Protein AF-A0A1S1LRE7-F1 (afdb_monomer_lite)

Structure (mmCIF, N/CA/C/O backbone):
data_AF-A0A1S1LRE7-F1
#
_entry.id   AF-A0A1S1LRE7-F1
#
loop_
_atom_site.group_PDB
_atom_site.id
_atom_site.type_symbol
_atom_site.label_atom_id
_atom_site.label_alt_id
_atom_site.label_comp_id
_atom_site.label_asym_id
_atom_site.label_entity_id
_atom_site.label_seq_id
_atom_site.pdbx_PDB_ins_code
_atom_site.Cartn_x
_atom_site.Cartn_y
_atom_site.Cartn_z
_atom_site.occupancy
_atom_site.B_iso_or_equiv
_atom_site.auth_seq_id
_atom_site.auth_comp_id
_atom_site.auth_asym_id
_atom_site.auth_atom_id
_atom_site.pdbx_PDB_model_num
ATOM 1 N N . MET A 1 1 ? 2.840 12.346 -34.895 1.00 58.03 1 MET A N 1
ATOM 2 C CA . MET A 1 1 ? 2.357 11.265 -34.012 1.00 58.03 1 MET A CA 1
ATOM 3 C C . MET A 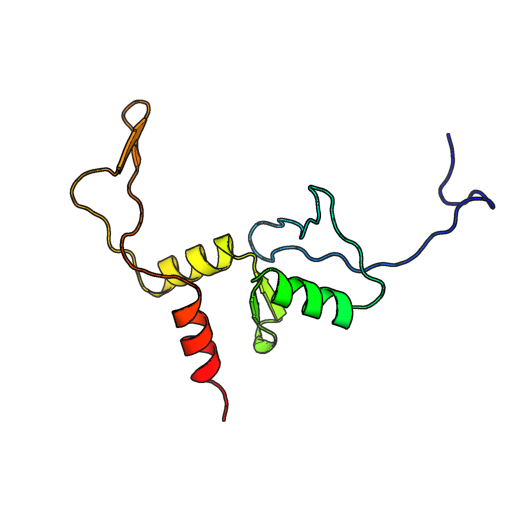1 1 ? 3.412 10.169 -34.041 1.00 58.03 1 MET A C 1
ATOM 5 O O . MET A 1 1 ? 3.654 9.623 -35.109 1.00 58.03 1 MET A O 1
ATOM 9 N N . VAL A 1 2 ? 4.131 9.947 -32.938 1.00 60.12 2 VAL A N 1
ATOM 10 C CA . VAL A 1 2 ? 5.136 8.873 -32.847 1.00 60.12 2 VAL A CA 1
ATOM 11 C C . VAL A 1 2 ? 4.404 7.608 -32.405 1.00 60.12 2 VAL A C 1
ATOM 13 O O . VAL A 1 2 ? 3.712 7.628 -31.393 1.00 60.12 2 VAL A O 1
ATOM 16 N N . SER A 1 3 ? 4.492 6.542 -33.199 1.00 72.88 3 SER A N 1
ATOM 17 C CA . SER A 1 3 ? 3.915 5.233 -32.867 1.00 72.88 3 SER A CA 1
ATOM 18 C C . SER A 1 3 ? 4.870 4.457 -31.963 1.00 72.88 3 SER A C 1
ATOM 20 O O . SER A 1 3 ? 6.083 4.530 -32.155 1.00 72.88 3 SER A O 1
ATOM 22 N N . ALA A 1 4 ? 4.334 3.649 -31.045 1.00 69.31 4 ALA A N 1
ATOM 23 C CA . ALA A 1 4 ? 5.120 2.726 -30.221 1.00 69.31 4 ALA A CA 1
ATOM 24 C C . ALA A 1 4 ? 5.932 1.703 -31.050 1.00 69.31 4 ALA A C 1
ATOM 26 O O . ALA A 1 4 ? 6.878 1.115 -30.542 1.00 69.31 4 ALA A O 1
ATOM 27 N N . HIS A 1 5 ? 5.594 1.529 -32.334 1.00 72.00 5 HIS A N 1
ATOM 28 C CA . HIS A 1 5 ? 6.286 0.645 -33.280 1.00 72.00 5 HIS A CA 1
ATOM 29 C C . HIS A 1 5 ? 7.358 1.358 -34.121 1.00 72.00 5 HIS A C 1
ATOM 31 O O . HIS A 1 5 ? 7.875 0.791 -35.083 1.00 72.00 5 HIS A O 1
ATOM 37 N N . HIS A 1 6 ? 7.659 2.626 -33.833 1.00 80.81 6 HIS A N 1
ATOM 38 C CA . HIS A 1 6 ? 8.705 3.345 -34.551 1.00 80.81 6 HIS A CA 1
ATOM 39 C C . HIS A 1 6 ? 10.082 2.741 -34.207 1.00 80.81 6 HIS A C 1
ATOM 41 O O . HIS A 1 6 ? 10.347 2.513 -33.032 1.00 80.81 6 HIS A O 1
ATOM 47 N N . PRO A 1 7 ? 11.000 2.534 -35.170 1.00 80.12 7 PRO A N 1
ATOM 48 C CA . PRO A 1 7 ? 12.291 1.871 -34.924 1.00 80.12 7 PRO A CA 1
ATOM 49 C C . PRO A 1 7 ? 13.214 2.606 -33.936 1.00 80.12 7 PRO A C 1
ATOM 51 O O . PRO A 1 7 ? 14.166 2.022 -33.434 1.00 80.12 7 PRO A O 1
ATOM 54 N N . ALA A 1 8 ? 12.935 3.880 -33.642 1.00 85.00 8 ALA A N 1
ATOM 55 C CA . ALA A 1 8 ? 13.621 4.645 -32.593 1.00 85.00 8 ALA A CA 1
ATOM 56 C C . ALA A 1 8 ? 12.988 4.503 -31.190 1.00 85.00 8 ALA A C 1
ATOM 58 O O . ALA A 1 8 ? 13.492 5.087 -30.236 1.00 85.00 8 ALA A O 1
ATOM 59 N N . VAL A 1 9 ? 11.877 3.774 -31.055 1.00 82.19 9 VAL A N 1
ATOM 60 C CA . VAL A 1 9 ? 11.200 3.504 -29.781 1.00 82.19 9 VAL A CA 1
ATOM 61 C C . VAL A 1 9 ? 11.609 2.118 -29.297 1.00 82.19 9 VAL A C 1
ATOM 63 O O . VAL A 1 9 ? 11.480 1.132 -30.015 1.00 82.19 9 VAL A O 1
ATOM 66 N N . THR A 1 10 ? 12.099 2.041 -28.061 1.00 82.69 10 THR A N 1
ATOM 67 C CA . THR A 1 10 ? 12.352 0.766 -27.381 1.00 82.69 10 THR A CA 1
ATOM 68 C C . THR A 1 10 ? 11.269 0.543 -26.338 1.00 82.69 10 THR A C 1
ATOM 70 O O . THR A 1 10 ? 11.140 1.332 -25.406 1.00 82.69 10 THR A O 1
ATOM 73 N N . VAL A 1 11 ? 10.509 -0.541 -26.482 1.00 82.81 11 VAL A N 1
ATOM 74 C CA . VAL A 1 11 ? 9.533 -0.976 -25.478 1.00 82.81 11 VAL A CA 1
ATOM 75 C C . VAL A 1 11 ? 10.237 -1.887 -24.478 1.00 82.81 11 VAL A C 1
ATOM 77 O O . VAL A 1 11 ? 10.984 -2.785 -24.868 1.00 82.81 11 VAL A O 1
ATOM 80 N N . ARG A 1 12 ? 10.011 -1.648 -23.187 1.00 85.62 12 ARG A N 1
ATOM 81 C CA . ARG A 1 12 ? 10.509 -2.488 -22.096 1.00 85.62 12 ARG A CA 1
ATOM 82 C C . ARG A 1 12 ? 9.349 -2.840 -21.180 1.00 85.62 12 ARG A C 1
ATOM 84 O O . ARG A 1 12 ? 8.523 -1.980 -20.888 1.00 85.62 12 ARG A O 1
ATOM 91 N N . THR A 1 13 ? 9.309 -4.088 -20.731 1.00 88.94 13 THR A N 1
ATOM 92 C CA . THR A 1 13 ? 8.417 -4.507 -19.649 1.00 88.94 13 THR A CA 1
ATOM 93 C C . THR A 1 13 ? 9.052 -4.118 -18.320 1.00 88.94 13 THR A C 1
ATOM 95 O O . THR A 1 13 ? 10.258 -4.282 -18.135 1.00 88.94 13 THR A O 1
ATOM 98 N N . CYS A 1 14 ? 8.245 -3.592 -17.411 1.00 93.69 14 CYS A N 1
ATOM 99 C CA . CYS A 1 14 ? 8.653 -3.145 -16.087 1.00 93.69 14 CYS A CA 1
ATOM 100 C C . CYS A 1 14 ? 7.607 -3.561 -15.057 1.00 93.69 14 CYS A C 1
ATOM 102 O O . CYS A 1 14 ? 6.455 -3.824 -15.405 1.00 93.69 14 CYS A O 1
ATOM 104 N N . PHE A 1 15 ? 8.009 -3.555 -13.795 1.00 93.81 15 PHE A N 1
ATOM 105 C CA . PHE A 1 15 ? 7.124 -3.733 -12.655 1.00 93.81 15 PHE A CA 1
ATOM 106 C C . PHE A 1 15 ? 6.843 -2.372 -12.027 1.00 93.81 15 PHE A C 1
ATOM 108 O O . PHE A 1 15 ? 7.765 -1.579 -11.847 1.00 93.81 15 PHE A O 1
ATOM 115 N N . ALA A 1 16 ? 5.582 -2.119 -11.706 1.00 94.19 16 ALA A N 1
ATOM 116 C CA . ALA A 1 16 ? 5.150 -1.013 -10.865 1.00 94.19 16 ALA A CA 1
ATOM 117 C C . ALA A 1 16 ? 4.445 -1.604 -9.644 1.00 94.19 16 ALA A C 1
ATOM 119 O O . ALA A 1 16 ? 3.961 -2.739 -9.686 1.00 94.19 16 ALA A O 1
ATOM 120 N N . ILE A 1 17 ? 4.443 -0.852 -8.552 1.00 95.00 17 ILE A N 1
ATOM 121 C CA . ILE A 1 17 ? 3.845 -1.269 -7.292 1.00 95.00 17 ILE A CA 1
ATOM 122 C C . ILE A 1 17 ? 2.574 -0.455 -7.075 1.00 95.00 17 ILE A C 1
ATOM 124 O O . ILE A 1 17 ? 2.644 0.771 -7.021 1.00 95.00 17 ILE A O 1
ATOM 128 N N . ASN A 1 18 ? 1.445 -1.148 -6.930 1.00 95.69 18 ASN A N 1
ATOM 129 C CA . ASN A 1 18 ? 0.137 -0.562 -6.656 1.00 95.69 18 ASN A CA 1
ATOM 130 C C . ASN A 1 18 ? -0.448 -1.162 -5.379 1.00 95.69 18 ASN A C 1
ATOM 132 O O . ASN A 1 18 ? -0.322 -2.366 -5.136 1.00 95.69 18 ASN A O 1
ATOM 136 N N . CYS A 1 19 ? -1.090 -0.327 -4.568 1.00 95.06 19 CYS A N 1
ATOM 137 C CA . CYS A 1 19 ? -1.793 -0.773 -3.377 1.00 95.06 19 CYS A CA 1
ATOM 138 C C . CYS A 1 19 ? -3.014 -1.589 -3.800 1.00 95.06 19 CYS A C 1
ATOM 140 O O . CYS A 1 19 ? -3.835 -1.122 -4.584 1.00 95.06 19 CYS A O 1
ATOM 142 N N . SER A 1 20 ? -3.174 -2.789 -3.246 1.00 94.56 20 SER A N 1
ATOM 143 C CA . SER A 1 20 ? -4.290 -3.679 -3.576 1.00 94.56 20 SER A CA 1
ATOM 144 C C . SER A 1 20 ? -5.668 -3.111 -3.202 1.00 94.56 20 SER A C 1
ATOM 146 O O . SER A 1 20 ? -6.668 -3.610 -3.710 1.00 94.56 20 SER A O 1
ATOM 148 N N . ASP A 1 21 ? -5.727 -2.092 -2.333 1.00 93.00 21 ASP A N 1
ATOM 149 C CA . ASP A 1 21 ? -6.983 -1.514 -1.834 1.00 93.00 21 ASP A CA 1
ATOM 150 C C . ASP A 1 21 ? -7.344 -0.178 -2.483 1.00 93.00 21 ASP A C 1
ATOM 152 O O . ASP A 1 21 ? -8.479 0.005 -2.920 1.00 93.00 21 ASP A O 1
ATOM 156 N N . CYS A 1 22 ? -6.404 0.769 -2.520 1.00 94.88 22 CYS A N 1
ATOM 157 C CA . CYS A 1 22 ? -6.657 2.125 -3.015 1.00 94.88 22 CYS A CA 1
ATOM 158 C C . CYS A 1 22 ? -6.066 2.399 -4.404 1.00 94.88 22 CYS A C 1
ATOM 160 O O . CYS A 1 22 ? -6.234 3.505 -4.910 1.00 94.88 22 CYS A O 1
ATOM 162 N N . ASP A 1 23 ? -5.374 1.423 -5.004 1.00 95.50 23 ASP A N 1
ATOM 163 C CA . ASP A 1 23 ? -4.673 1.526 -6.295 1.00 95.50 23 ASP A CA 1
ATOM 164 C C . ASP A 1 23 ? -3.556 2.591 -6.346 1.00 95.50 23 ASP A C 1
ATOM 166 O O . ASP A 1 23 ? -2.932 2.805 -7.389 1.00 95.50 23 ASP A O 1
ATOM 170 N N . GLU A 1 24 ? -3.247 3.222 -5.205 1.00 94.69 24 GLU A N 1
ATOM 171 C CA . GLU A 1 24 ? -2.124 4.147 -5.052 1.00 94.69 24 GLU A CA 1
ATOM 172 C C . GLU A 1 24 ? -0.848 3.498 -5.576 1.00 94.69 24 GLU A C 1
ATOM 174 O O . GLU A 1 24 ? -0.586 2.326 -5.311 1.00 94.69 24 GLU A O 1
ATOM 179 N N . THR A 1 25 ? -0.070 4.252 -6.346 1.00 95.81 25 THR A N 1
ATOM 180 C CA . THR A 1 25 ? 1.185 3.773 -6.923 1.00 95.81 25 THR A CA 1
ATOM 181 C C . THR A 1 25 ? 2.342 4.184 -6.026 1.00 95.81 25 THR A C 1
ATOM 183 O O . THR A 1 25 ? 2.352 5.293 -5.501 1.00 95.81 25 THR A O 1
ATOM 186 N N . LEU A 1 26 ? 3.340 3.317 -5.862 1.00 93.62 26 LEU A N 1
ATOM 187 C CA . LEU A 1 26 ? 4.585 3.720 -5.215 1.00 93.62 26 LEU A CA 1
ATOM 188 C C . LEU A 1 26 ? 5.271 4.792 -6.069 1.00 93.62 26 LEU A C 1
ATOM 190 O O . LEU A 1 26 ? 5.582 4.565 -7.243 1.00 93.62 26 LEU A O 1
ATOM 194 N N . GLU A 1 27 ? 5.543 5.941 -5.461 1.00 93.44 27 GLU A N 1
ATOM 195 C CA . GLU A 1 27 ? 6.199 7.068 -6.114 1.00 93.44 27 GLU A CA 1
ATOM 196 C C . GLU A 1 27 ? 7.534 7.408 -5.450 1.00 93.44 27 GLU A C 1
ATOM 198 O O . GLU A 1 27 ? 7.717 7.272 -4.241 1.00 93.44 27 GLU A O 1
ATOM 203 N N . VAL A 1 28 ? 8.472 7.896 -6.258 1.00 85.56 28 VAL A N 1
ATOM 204 C CA . VAL A 1 28 ? 9.729 8.499 -5.806 1.00 85.56 28 VAL A CA 1
ATOM 205 C C . VAL A 1 28 ? 9.796 9.891 -6.414 1.00 85.56 28 VAL A C 1
ATOM 207 O O . VAL A 1 28 ? 9.631 10.046 -7.621 1.00 85.56 28 VAL A O 1
ATOM 210 N N . GLU A 1 29 ? 9.987 10.912 -5.575 1.00 87.06 29 GLU A N 1
ATOM 211 C CA . GLU A 1 29 ? 10.000 12.324 -5.999 1.00 87.06 29 GLU A CA 1
ATOM 212 C C . GLU A 1 29 ? 8.736 12.752 -6.786 1.00 87.06 29 GLU A C 1
ATOM 214 O O . GLU A 1 29 ? 8.800 13.604 -7.671 1.00 87.06 29 GLU A O 1
ATOM 219 N N . GLY A 1 30 ? 7.574 12.175 -6.447 1.00 87.62 30 GLY A N 1
ATOM 220 C CA . GLY A 1 30 ? 6.274 12.508 -7.051 1.00 87.62 30 GLY A CA 1
ATOM 221 C C . GLY A 1 30 ? 6.038 11.904 -8.438 1.00 87.62 30 GLY A C 1
ATOM 222 O O . GLY A 1 30 ? 5.239 12.433 -9.212 1.00 87.62 30 GLY A O 1
ATOM 223 N N . ALA A 1 31 ? 6.769 10.844 -8.789 1.00 87.44 31 ALA A N 1
ATOM 224 C CA . ALA A 1 31 ? 6.560 10.096 -10.020 1.00 87.44 31 ALA A CA 1
ATOM 225 C C . ALA A 1 31 ? 6.508 8.583 -9.747 1.00 87.44 31 ALA A C 1
ATOM 227 O O . ALA A 1 31 ? 7.296 8.094 -8.929 1.00 87.44 31 ALA A O 1
ATOM 228 N N . PRO A 1 32 ? 5.654 7.825 -10.466 1.00 91.69 32 PRO A N 1
ATOM 229 C CA . PRO A 1 32 ? 5.637 6.370 -10.398 1.00 91.69 32 PRO A CA 1
ATOM 230 C C . PRO A 1 32 ? 7.023 5.779 -10.637 1.00 91.69 32 PRO A C 1
ATOM 232 O O . PRO A 1 32 ? 7.683 6.090 -11.634 1.00 91.69 32 PRO A O 1
ATOM 235 N N . VAL A 1 33 ? 7.465 4.906 -9.734 1.00 93.75 33 VAL A N 1
ATOM 236 C CA . VAL A 1 33 ? 8.736 4.196 -9.892 1.00 93.75 33 VAL A CA 1
ATOM 237 C C . VAL A 1 33 ? 8.526 2.873 -10.629 1.00 93.75 33 VAL A C 1
ATOM 239 O O . VAL A 1 33 ? 7.562 2.144 -10.400 1.00 93.75 33 VAL A O 1
ATOM 242 N N . HIS A 1 34 ? 9.445 2.568 -11.545 1.00 94.12 34 HIS A N 1
ATOM 243 C CA . HIS A 1 34 ? 9.419 1.366 -12.372 1.00 94.12 34 HIS A CA 1
ATOM 244 C C . HIS A 1 34 ? 10.665 0.521 -12.109 1.00 94.12 34 HIS A C 1
ATOM 246 O O . HIS A 1 34 ? 11.785 1.033 -12.101 1.00 94.12 34 HIS A O 1
ATOM 252 N N . PHE A 1 35 ? 10.476 -0.788 -11.971 1.00 94.75 35 PHE A N 1
ATOM 253 C CA . PHE A 1 35 ? 11.534 -1.741 -11.648 1.00 94.75 35 PHE A CA 1
ATOM 254 C C . PHE A 1 35 ? 11.749 -2.748 -12.773 1.00 94.75 35 PHE A C 1
ATOM 256 O O . PHE A 1 35 ? 10.835 -3.084 -13.532 1.00 94.75 35 PHE A O 1
ATOM 263 N N . THR A 1 36 ? 12.974 -3.259 -12.873 1.00 94.00 36 THR A N 1
ATOM 264 C CA . THR A 1 36 ? 13.346 -4.289 -13.852 1.00 94.00 36 THR A CA 1
ATOM 265 C C . THR A 1 36 ? 13.040 -5.707 -13.383 1.00 94.00 36 THR A C 1
ATOM 267 O O . THR A 1 36 ? 13.026 -6.620 -14.206 1.00 94.00 36 THR A O 1
ATOM 270 N N . SER A 1 37 ? 12.785 -5.904 -12.088 1.00 94.06 37 SER A N 1
ATOM 271 C CA . SER A 1 37 ? 12.435 -7.197 -11.504 1.00 94.06 37 SER A CA 1
ATOM 272 C C . SER A 1 37 ? 11.367 -7.042 -10.418 1.00 94.06 37 SER A C 1
ATOM 274 O O . SER A 1 37 ? 11.214 -5.966 -9.834 1.00 94.06 37 SER A O 1
ATOM 276 N N . ALA A 1 38 ? 10.630 -8.122 -10.151 1.00 91.75 38 ALA A N 1
ATOM 277 C CA . ALA A 1 38 ? 9.668 -8.165 -9.055 1.00 91.75 38 ALA A CA 1
ATOM 278 C C . ALA A 1 38 ? 10.366 -8.088 -7.686 1.00 91.75 38 ALA A C 1
ATOM 280 O O . ALA A 1 38 ? 9.874 -7.401 -6.799 1.00 91.75 38 ALA A O 1
ATOM 281 N N . ASP A 1 39 ? 11.527 -8.729 -7.521 1.00 92.75 39 ASP A N 1
ATOM 282 C CA . ASP A 1 39 ? 12.302 -8.680 -6.276 1.00 92.75 39 ASP A CA 1
ATOM 283 C C . ASP A 1 39 ? 12.750 -7.257 -5.920 1.00 92.75 39 ASP A C 1
ATOM 285 O O . ASP A 1 39 ? 12.582 -6.837 -4.774 1.00 92.75 39 ASP A O 1
ATOM 289 N N . ASP A 1 40 ? 13.240 -6.483 -6.897 1.00 93.88 40 ASP A N 1
ATOM 290 C CA . ASP A 1 40 ? 13.606 -5.076 -6.679 1.00 93.88 40 ASP A CA 1
ATOM 291 C C . ASP A 1 40 ? 12.381 -4.249 -6.276 1.00 93.88 40 ASP A C 1
ATOM 293 O O . ASP A 1 40 ? 12.449 -3.439 -5.351 1.00 93.88 40 ASP A O 1
ATOM 297 N N . ALA A 1 41 ? 11.244 -4.494 -6.934 1.00 93.25 41 ALA A N 1
ATOM 298 C CA . ALA A 1 41 ? 9.989 -3.809 -6.653 1.00 93.25 41 ALA A CA 1
ATOM 299 C C . ALA A 1 41 ? 9.486 -4.104 -5.229 1.00 93.25 41 ALA A C 1
ATOM 301 O O . ALA A 1 41 ? 9.121 -3.192 -4.489 1.00 93.25 41 ALA A O 1
ATOM 302 N N . LEU A 1 42 ? 9.533 -5.371 -4.808 1.00 92.00 42 LEU A N 1
ATOM 303 C CA . LEU A 1 42 ? 9.155 -5.794 -3.459 1.00 92.00 42 LEU A CA 1
ATOM 304 C C . LEU A 1 42 ? 10.136 -5.283 -2.400 1.00 92.00 42 LEU A C 1
ATOM 306 O O . LEU A 1 42 ? 9.718 -4.913 -1.303 1.00 92.00 42 LEU A O 1
ATOM 310 N N . SER A 1 43 ? 11.435 -5.242 -2.707 1.00 91.62 43 SER A N 1
ATOM 311 C CA . SER A 1 43 ? 12.438 -4.663 -1.812 1.00 91.62 43 SER A CA 1
ATOM 312 C C . SER A 1 43 ? 12.220 -3.161 -1.628 1.00 91.62 43 SER A C 1
ATOM 314 O O . SER A 1 43 ? 12.322 -2.667 -0.507 1.00 91.62 43 SER A O 1
ATOM 316 N N . ALA A 1 44 ? 11.889 -2.441 -2.702 1.00 91.94 44 ALA A N 1
ATOM 317 C CA . ALA A 1 44 ? 11.572 -1.019 -2.646 1.00 91.94 44 ALA A CA 1
ATOM 318 C C . ALA A 1 44 ? 10.280 -0.750 -1.867 1.00 91.94 44 ALA A C 1
ATOM 320 O O . ALA A 1 44 ? 10.266 0.138 -1.022 1.00 91.94 44 ALA A O 1
ATOM 321 N N . ALA A 1 45 ? 9.235 -1.558 -2.080 1.00 91.44 45 ALA A N 1
ATOM 322 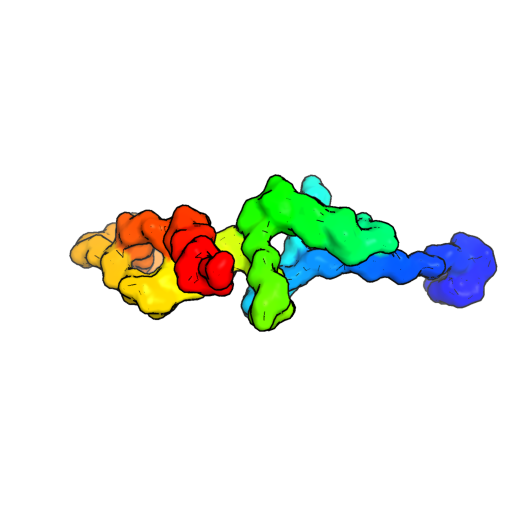C CA . ALA A 1 45 ? 7.993 -1.473 -1.316 1.00 91.44 45 ALA A CA 1
ATOM 323 C C . ALA A 1 45 ? 8.259 -1.614 0.194 1.00 91.44 45 ALA A C 1
ATOM 325 O O . ALA A 1 45 ? 7.876 -0.745 0.972 1.00 91.44 45 ALA A O 1
ATOM 326 N N . ARG A 1 46 ? 9.010 -2.645 0.607 1.00 89.94 46 ARG A N 1
ATOM 327 C CA . ARG A 1 46 ? 9.401 -2.829 2.018 1.00 89.94 46 ARG A CA 1
ATOM 328 C C . ARG A 1 46 ? 10.216 -1.655 2.564 1.00 89.94 46 ARG A C 1
ATOM 330 O O . ARG A 1 46 ? 10.042 -1.291 3.718 1.00 89.94 46 ARG A O 1
ATOM 337 N N . GLY A 1 47 ? 11.109 -1.083 1.754 1.00 88.56 47 GLY A N 1
ATOM 338 C CA . GLY A 1 47 ? 11.907 0.088 2.131 1.00 88.56 47 GLY A CA 1
ATOM 339 C C . GLY A 1 47 ? 11.109 1.393 2.229 1.00 88.56 47 GLY A C 1
ATOM 340 O O . GLY A 1 47 ? 11.597 2.342 2.832 1.00 88.56 47 GLY A O 1
ATOM 341 N N . ALA A 1 48 ? 9.906 1.436 1.653 1.00 88.44 48 ALA A N 1
ATOM 342 C CA . ALA A 1 48 ? 8.966 2.553 1.723 1.00 88.44 48 ALA A CA 1
ATOM 343 C C . ALA A 1 48 ? 7.849 2.324 2.760 1.00 88.44 48 ALA A C 1
ATOM 345 O O . ALA A 1 48 ? 6.818 2.989 2.700 1.00 88.44 48 ALA A O 1
ATOM 346 N N . ASP A 1 49 ? 8.027 1.356 3.664 1.00 87.56 49 ASP A N 1
ATOM 347 C CA . ASP A 1 49 ? 7.058 0.956 4.694 1.00 87.56 49 ASP A CA 1
ATOM 348 C C . ASP A 1 49 ? 5.728 0.401 4.145 1.00 87.56 49 ASP A C 1
ATOM 350 O O . ASP A 1 49 ? 4.719 0.305 4.844 1.00 87.56 49 ASP A O 1
ATOM 354 N N . TRP A 1 50 ? 5.717 -0.046 2.886 1.00 91.38 50 TRP A N 1
ATOM 355 C CA . TRP A 1 50 ? 4.589 -0.801 2.353 1.00 91.38 50 TRP A CA 1
ATOM 356 C C . TRP A 1 50 ? 4.607 -2.230 2.885 1.00 91.38 50 TRP A C 1
ATOM 358 O O . TRP A 1 50 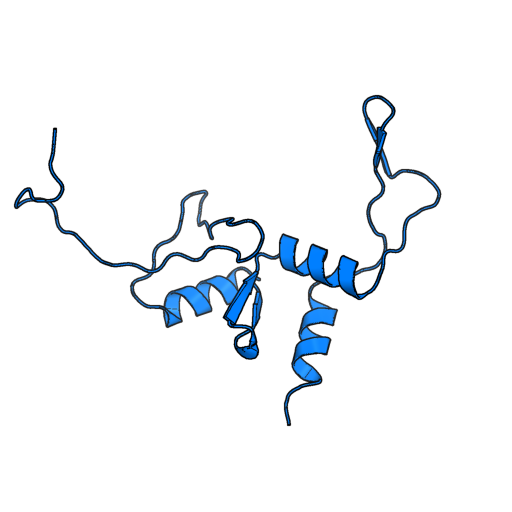? 5.653 -2.874 3.024 1.00 91.38 50 TRP A O 1
ATOM 368 N N . MET A 1 51 ? 3.417 -2.770 3.125 1.00 88.88 51 MET A N 1
ATOM 369 C CA . MET A 1 51 ? 3.263 -4.122 3.632 1.00 88.88 51 MET A CA 1
ATOM 370 C C . MET A 1 51 ? 3.077 -5.111 2.490 1.00 88.88 51 MET A C 1
ATOM 372 O O . MET A 1 51 ? 2.134 -5.011 1.710 1.00 88.88 51 MET A O 1
ATOM 376 N N . VAL A 1 52 ? 3.956 -6.109 2.438 1.00 87.19 52 VAL A N 1
ATOM 377 C CA . VAL A 1 52 ? 3.870 -7.235 1.505 1.00 87.19 52 VAL A CA 1
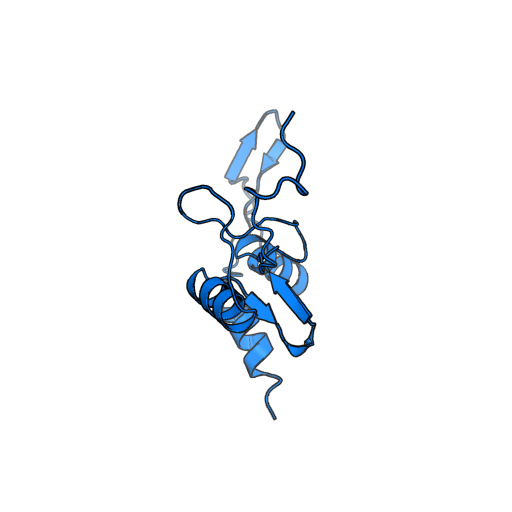ATOM 378 C C . VAL A 1 52 ? 3.392 -8.459 2.278 1.00 87.19 52 VAL A C 1
ATOM 380 O O . VAL A 1 52 ? 4.149 -9.011 3.076 1.00 87.19 52 VAL A O 1
ATOM 383 N N . VAL A 1 53 ? 2.158 -8.903 2.040 1.00 82.62 53 VAL A N 1
ATOM 384 C CA . VAL A 1 53 ? 1.593 -10.098 2.685 1.00 82.62 53 VAL A CA 1
ATOM 385 C C . VAL A 1 53 ? 1.588 -11.240 1.677 1.00 82.62 53 VAL A C 1
ATOM 387 O O . VAL A 1 53 ? 0.619 -11.451 0.951 1.00 82.62 53 VAL A O 1
ATOM 390 N N . ALA A 1 54 ? 2.696 -11.983 1.630 1.00 76.81 54 ALA A N 1
ATOM 391 C CA . ALA A 1 54 ? 2.912 -13.025 0.626 1.00 76.81 54 ALA A CA 1
ATOM 392 C C . ALA A 1 54 ? 1.816 -14.109 0.628 1.00 76.81 54 ALA A C 1
ATOM 394 O O . ALA A 1 54 ? 1.397 -14.544 -0.437 1.00 76.81 54 ALA A O 1
ATOM 395 N N . ALA A 1 55 ? 1.315 -14.504 1.804 1.00 74.81 55 ALA A N 1
ATOM 396 C CA . ALA A 1 55 ? 0.285 -15.539 1.934 1.00 74.81 55 ALA A CA 1
ATOM 397 C C . ALA A 1 55 ? -1.071 -15.150 1.321 1.00 74.81 55 ALA A C 1
ATOM 399 O O . ALA A 1 55 ? -1.838 -16.019 0.917 1.00 74.81 55 ALA A O 1
ATOM 400 N N . LEU A 1 56 ? -1.364 -13.850 1.263 1.00 75.06 56 LEU A N 1
ATOM 401 C CA . LEU A 1 56 ? -2.617 -13.314 0.731 1.00 75.06 56 LEU A CA 1
ATOM 402 C C . LEU A 1 56 ? -2.441 -12.693 -0.659 1.00 75.06 56 LEU A C 1
ATOM 404 O O . LEU A 1 56 ? -3.408 -12.169 -1.200 1.00 75.06 56 LEU A O 1
ATOM 408 N N . GLU A 1 57 ? -1.221 -12.714 -1.205 1.00 84.69 57 GLU A N 1
ATOM 409 C CA . GLU A 1 57 ? -0.858 -12.048 -2.461 1.00 84.69 57 GLU A CA 1
ATOM 410 C C . GLU A 1 57 ? -1.282 -10.566 -2.505 1.00 84.69 57 GLU A C 1
ATOM 412 O O . GLU A 1 57 ? -1.567 -10.021 -3.570 1.00 84.69 57 GLU A O 1
ATOM 417 N N . VAL A 1 58 ? -1.313 -9.895 -1.345 1.00 87.06 58 VAL A N 1
ATOM 418 C CA . VAL A 1 58 ? -1.651 -8.467 -1.248 1.00 87.06 58 VAL A CA 1
ATOM 419 C C . VAL A 1 58 ? -0.434 -7.625 -0.917 1.00 87.06 58 VAL A C 1
ATOM 421 O O . VAL A 1 58 ? 0.467 -8.026 -0.171 1.00 87.06 58 VAL A O 1
ATOM 424 N N . LEU A 1 59 ? -0.455 -6.412 -1.450 1.00 91.25 59 LEU A N 1
ATOM 425 C CA . LEU A 1 59 ? 0.537 -5.389 -1.209 1.00 91.25 59 LEU A CA 1
ATOM 426 C C . LEU A 1 59 ? -0.201 -4.096 -0.860 1.00 91.25 59 LEU A C 1
ATOM 428 O O . LEU A 1 59 ? -1.051 -3.639 -1.618 1.00 91.25 59 LEU A O 1
ATOM 432 N N . LEU A 1 60 ? 0.074 -3.532 0.312 1.00 92.25 60 LEU A N 1
ATOM 433 C CA . LEU A 1 60 ? -0.708 -2.433 0.877 1.00 92.25 60 LEU A CA 1
ATOM 434 C C . LEU A 1 60 ? 0.184 -1.232 1.176 1.00 92.25 60 LEU A C 1
ATOM 436 O O . LEU A 1 60 ? 1.259 -1.392 1.760 1.00 92.25 60 LEU A O 1
ATOM 440 N N . CYS A 1 61 ? -0.285 -0.036 0.819 1.00 92.00 61 CYS A N 1
ATOM 441 C CA . CYS A 1 61 ? 0.355 1.206 1.235 1.00 92.00 61 CYS A CA 1
ATOM 442 C C . CYS A 1 61 ? 0.191 1.423 2.754 1.00 92.00 61 CYS A C 1
ATOM 444 O O . CYS A 1 61 ? -0.726 0.849 3.362 1.00 92.00 61 CYS A O 1
ATOM 446 N N . PRO A 1 62 ? 1.039 2.259 3.381 1.00 86.25 62 PRO A N 1
ATOM 447 C CA . PRO A 1 62 ? 1.000 2.499 4.826 1.00 86.25 62 PRO A CA 1
ATOM 448 C C . PRO A 1 62 ? -0.379 2.936 5.341 1.00 86.25 62 PRO A C 1
ATOM 450 O O . PRO A 1 62 ? -0.800 2.545 6.433 1.00 86.25 62 PRO A O 1
ATOM 453 N N . GLU A 1 63 ? -1.123 3.702 4.540 1.00 86.38 63 GLU A N 1
ATOM 454 C CA . GLU A 1 63 ? -2.458 4.160 4.914 1.00 86.38 63 GLU A CA 1
ATOM 455 C C . GLU A 1 63 ? -3.467 3.003 4.949 1.00 86.38 63 GLU A C 1
ATOM 457 O O . GLU A 1 63 ? -4.140 2.795 5.961 1.00 86.38 63 GLU A O 1
ATOM 462 N N . CYS A 1 64 ? -3.539 2.186 3.893 1.00 88.12 64 CYS A N 1
ATOM 463 C CA . CYS A 1 64 ? -4.449 1.039 3.849 1.00 88.12 64 CYS A CA 1
ATOM 464 C C . CYS A 1 64 ? -4.105 -0.025 4.900 1.00 88.12 64 CYS A C 1
ATOM 466 O O . CYS A 1 64 ? -5.009 -0.640 5.468 1.00 88.12 64 CYS A O 1
ATOM 468 N N . VAL A 1 65 ? -2.820 -0.200 5.228 1.00 83.88 65 VAL A N 1
ATOM 469 C CA . VAL A 1 65 ? -2.368 -1.014 6.370 1.00 83.88 65 VAL A CA 1
ATOM 470 C C . VAL A 1 65 ? -3.029 -0.529 7.662 1.00 83.88 65 VAL A C 1
ATOM 472 O O . VAL A 1 65 ? -3.658 -1.315 8.377 1.00 83.88 65 VAL A O 1
ATOM 475 N N . GLN A 1 66 ? -2.957 0.774 7.943 1.00 77.75 66 GLN A N 1
ATOM 476 C CA . GLN A 1 66 ? -3.554 1.360 9.142 1.00 77.75 66 GLN A CA 1
ATOM 477 C C . GLN A 1 66 ? -5.088 1.270 9.135 1.00 77.75 66 GLN A C 1
ATOM 479 O O . GLN A 1 66 ? -5.694 0.961 10.166 1.00 77.75 66 GLN A O 1
ATOM 484 N N . GLN A 1 67 ? -5.730 1.489 7.985 1.00 82.38 67 GLN A N 1
ATOM 485 C CA . GLN A 1 67 ? -7.182 1.365 7.846 1.00 82.38 67 GLN A CA 1
ATOM 486 C C . GLN A 1 67 ? -7.658 -0.074 8.105 1.00 82.38 67 GLN A C 1
ATOM 488 O O . GLN A 1 67 ? -8.588 -0.277 8.892 1.00 82.38 67 GLN A O 1
ATOM 493 N N . ARG A 1 68 ? -6.990 -1.087 7.529 1.00 82.81 68 ARG A N 1
ATOM 494 C CA . ARG A 1 68 ? -7.305 -2.503 7.783 1.00 82.81 68 ARG A CA 1
ATOM 495 C C . ARG A 1 68 ? -7.101 -2.883 9.247 1.00 82.81 68 ARG A C 1
ATOM 497 O O . ARG A 1 68 ? -7.966 -3.542 9.826 1.00 82.81 68 ARG A O 1
ATOM 504 N N . ALA A 1 69 ? -6.005 -2.442 9.868 1.00 78.12 69 ALA A N 1
ATOM 505 C CA . ALA A 1 69 ? -5.754 -2.688 11.288 1.00 78.12 69 ALA A CA 1
ATOM 506 C C . ALA A 1 69 ? -6.856 -2.082 12.172 1.00 78.12 69 ALA A C 1
ATOM 508 O O . ALA A 1 69 ? -7.373 -2.746 13.072 1.00 78.12 69 ALA A O 1
ATOM 509 N N . CYS A 1 70 ? -7.269 -0.844 11.886 1.00 78.25 70 CYS A N 1
ATOM 510 C CA . CYS A 1 70 ? -8.388 -0.194 12.562 1.00 78.25 70 CYS A CA 1
ATOM 511 C C . CYS A 1 70 ? -9.704 -0.974 12.403 1.00 78.25 70 CYS A C 1
ATOM 513 O O . CYS A 1 70 ? -10.402 -1.190 13.394 1.00 78.25 70 CYS A O 1
ATOM 515 N N . ALA A 1 71 ? -10.027 -1.424 11.187 1.00 81.56 71 ALA A N 1
ATOM 516 C CA . ALA A 1 71 ? -11.250 -2.176 10.913 1.00 81.56 71 ALA A CA 1
ATOM 517 C C . ALA A 1 71 ? -11.286 -3.524 11.654 1.00 81.56 71 ALA A C 1
ATOM 519 O O . ALA A 1 71 ? -12.317 -3.895 12.210 1.00 81.56 71 ALA A O 1
ATOM 520 N N . ALA A 1 72 ? -10.157 -4.236 11.706 1.00 80.00 72 ALA A N 1
ATOM 521 C CA . ALA A 1 72 ? -10.061 -5.536 12.369 1.00 80.00 72 ALA A CA 1
ATOM 522 C C . ALA A 1 72 ? -10.102 -5.433 13.903 1.00 80.00 72 ALA A C 1
ATOM 524 O O . ALA A 1 72 ? -10.715 -6.259 14.575 1.00 80.00 72 ALA A O 1
ATOM 525 N N . LEU A 1 73 ? -9.442 -4.421 14.473 1.00 78.38 73 LEU A N 1
ATOM 526 C CA . LEU A 1 73 ? -9.292 -4.272 15.923 1.00 78.38 73 LEU A CA 1
ATOM 527 C C . LEU A 1 73 ? -10.437 -3.483 16.578 1.00 78.38 73 LEU A C 1
ATOM 529 O O . LEU A 1 73 ? -10.543 -3.462 17.812 1.00 78.38 73 LEU A O 1
ATOM 533 N N . GLY A 1 74 ? -11.253 -2.813 15.766 1.00 77.88 74 GLY A N 1
ATOM 534 C CA . GLY A 1 74 ? -12.227 -1.829 16.207 1.00 77.88 74 GLY A CA 1
ATOM 535 C C . GLY A 1 74 ? -11.583 -0.493 16.584 1.00 77.88 74 GLY A C 1
ATOM 536 O O . GLY A 1 74 ? -10.376 -0.377 16.822 1.00 77.88 74 GLY A O 1
ATOM 537 N N . HIS A 1 75 ? -12.423 0.534 16.662 1.00 79.94 75 HIS A N 1
ATOM 538 C CA . HIS A 1 75 ? -11.985 1.909 16.862 1.00 79.94 75 HIS A CA 1
ATOM 539 C C . HIS A 1 75 ? -12.089 2.363 18.319 1.00 79.94 75 HIS A C 1
ATOM 541 O O . HIS A 1 75 ? -12.923 1.893 19.092 1.00 79.94 75 HIS A O 1
ATOM 547 N N . THR A 1 76 ? -11.250 3.330 18.684 1.00 82.88 76 THR A N 1
ATOM 548 C CA . THR A 1 76 ? -11.367 4.083 19.935 1.00 82.88 76 THR A CA 1
ATOM 549 C C . THR A 1 76 ? -11.458 5.555 19.581 1.00 82.88 76 THR A C 1
ATOM 551 O O . THR A 1 76 ? -10.458 6.178 19.223 1.00 82.88 76 THR A O 1
ATOM 554 N N . TRP A 1 77 ? -12.676 6.080 19.628 1.00 83.94 77 TRP A N 1
ATOM 555 C CA . TRP A 1 77 ? -12.964 7.467 19.295 1.00 83.94 77 TRP A CA 1
ATOM 556 C C . TRP A 1 77 ? -12.894 8.339 20.552 1.00 83.94 77 TRP A C 1
ATOM 558 O O . TRP A 1 77 ? -13.313 7.878 21.614 1.00 83.94 77 TRP A O 1
ATOM 568 N N . PRO A 1 78 ? -12.371 9.572 20.460 1.00 83.19 78 PRO A N 1
ATOM 569 C CA . PRO A 1 78 ? -12.546 10.552 21.523 1.00 83.19 78 PRO A CA 1
ATOM 570 C C . PRO A 1 78 ? -14.020 10.979 21.613 1.00 83.19 78 PRO A C 1
ATOM 572 O O . PRO A 1 78 ? -14.735 10.973 20.606 1.00 83.19 78 PRO A O 1
ATOM 575 N N . ASP A 1 79 ? -14.460 11.365 22.813 1.00 89.06 79 ASP A N 1
ATOM 576 C 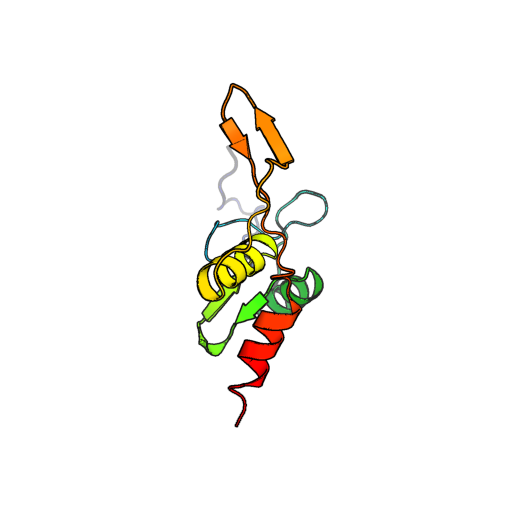CA . ASP A 1 79 ? -15.812 11.898 23.024 1.00 89.06 79 ASP A CA 1
ATOM 577 C C . ASP A 1 79 ? -15.994 13.215 22.243 1.00 89.06 79 ASP A C 1
ATOM 579 O O . ASP A 1 79 ? -16.921 13.357 21.434 1.00 89.06 79 ASP A O 1
ATOM 583 N N . ASP A 1 80 ? -15.038 14.133 22.404 1.00 91.94 80 ASP A N 1
ATOM 584 C CA . ASP A 1 80 ? -14.983 15.401 21.676 1.00 91.94 80 ASP A CA 1
ATOM 585 C C . ASP A 1 80 ? -14.381 15.235 20.265 1.00 91.94 80 ASP A C 1
ATOM 587 O O . ASP A 1 80 ? -13.425 14.470 20.086 1.00 91.94 80 ASP A O 1
ATOM 591 N N . PRO A 1 81 ? -14.895 15.959 19.251 1.00 88.56 81 PRO A N 1
ATOM 592 C CA . PRO A 1 81 ? -14.346 15.919 17.900 1.00 88.56 81 PRO A CA 1
ATOM 593 C C . PRO A 1 81 ? -12.978 16.608 17.802 1.00 88.56 81 PRO A C 1
ATOM 595 O O . PRO A 1 81 ? -12.728 17.632 18.435 1.00 88.56 81 PRO A O 1
ATOM 598 N N . ASP A 1 82 ? -12.109 16.077 16.941 1.00 86.50 82 ASP A N 1
ATOM 599 C CA . ASP A 1 82 ? -10.816 16.687 16.605 1.00 86.50 82 ASP A CA 1
ATOM 600 C C . ASP A 1 82 ? -10.987 17.936 15.735 1.00 86.50 82 ASP A C 1
ATOM 602 O O . ASP A 1 82 ? -10.217 18.891 15.832 1.00 86.50 82 ASP A O 1
ATOM 606 N N . ALA A 1 83 ? -11.999 17.922 14.869 1.00 87.44 83 ALA A N 1
ATOM 607 C CA . ALA A 1 83 ? -12.359 19.052 14.031 1.00 87.44 83 ALA A CA 1
ATOM 608 C C . ALA A 1 83 ? -13.857 19.048 13.724 1.00 87.44 83 ALA A C 1
ATOM 610 O O . ALA A 1 83 ? -14.500 18.000 13.697 1.00 87.44 83 ALA A O 1
ATOM 611 N N . VAL A 1 84 ? -14.400 20.231 13.438 1.00 94.00 84 VAL A N 1
ATOM 612 C CA . VAL A 1 84 ? -15.754 20.395 12.902 1.00 94.00 84 VAL A CA 1
ATOM 613 C C . VAL A 1 84 ? -15.655 21.212 11.620 1.00 94.00 84 VAL A C 1
ATOM 615 O O . VAL A 1 84 ? -15.240 22.369 11.660 1.00 94.00 84 VAL A O 1
ATOM 618 N N . ILE A 1 85 ? -16.008 20.609 10.486 1.00 92.06 85 ILE A N 1
ATOM 619 C CA . ILE A 1 85 ? -15.927 21.229 9.156 1.00 92.06 85 ILE A CA 1
ATOM 620 C C . ILE A 1 85 ? -17.325 21.223 8.549 1.00 92.06 85 ILE A C 1
ATOM 622 O O . ILE A 1 85 ? -17.910 20.160 8.365 1.00 92.06 85 ILE A O 1
ATOM 626 N N . ASP A 1 86 ? -17.890 22.406 8.296 1.00 94.62 86 ASP A N 1
ATOM 627 C CA . ASP A 1 86 ? -19.254 22.575 7.768 1.00 94.62 86 ASP A CA 1
ATOM 628 C C . ASP A 1 86 ? -20.324 21.788 8.554 1.00 94.62 86 ASP A C 1
ATOM 630 O O . ASP A 1 86 ? -21.265 21.227 7.997 1.00 94.62 86 ASP A O 1
ATOM 634 N N . GLY A 1 87 ? -20.162 21.716 9.880 1.00 93.00 87 GLY A N 1
ATOM 635 C CA . GLY A 1 87 ? -21.047 20.960 10.773 1.00 93.00 87 GLY A CA 1
ATOM 636 C C . GLY A 1 87 ? -20.787 19.450 10.813 1.00 93.00 87 GLY A C 1
ATOM 637 O O . GLY A 1 87 ? -21.452 18.746 11.568 1.00 93.00 87 GLY A O 1
ATOM 638 N N . THR A 1 88 ? -19.811 18.950 10.055 1.00 91.75 88 THR A N 1
ATOM 639 C CA . THR A 1 88 ? -19.348 17.560 10.125 1.00 91.75 88 THR A CA 1
ATOM 640 C C . THR A 1 88 ? -18.266 17.427 11.186 1.00 91.75 88 THR A C 1
ATOM 642 O O . THR A 1 88 ? -17.203 18.036 11.080 1.00 91.75 88 THR A O 1
ATOM 645 N N . GLU A 1 89 ? -18.527 16.611 12.203 1.00 94.69 89 GLU A N 1
ATOM 646 C CA . GLU A 1 89 ? -17.555 16.268 13.237 1.00 94.69 89 GLU A CA 1
ATOM 647 C C . GLU A 1 89 ? -16.591 15.183 12.747 1.00 94.69 89 GLU A C 1
ATOM 649 O O . GLU A 1 89 ? -16.998 14.061 12.441 1.00 94.69 89 GLU A O 1
ATOM 654 N N . LEU A 1 90 ? -15.300 15.501 12.717 1.00 85.12 90 LEU A N 1
ATOM 655 C CA . LEU A 1 90 ? -14.225 14.568 12.410 1.00 85.12 90 LEU A CA 1
ATOM 656 C C . LEU A 1 90 ? -13.590 14.068 13.707 1.00 85.12 90 LEU A C 1
ATOM 658 O O . LEU A 1 90 ? -13.268 14.852 14.602 1.00 85.12 90 LEU A O 1
ATOM 662 N N . ARG A 1 91 ? -13.400 12.750 13.791 1.00 85.44 91 ARG A N 1
ATOM 663 C CA . ARG A 1 91 ? -12.748 12.062 14.908 1.00 85.44 91 ARG A CA 1
ATOM 664 C C . ARG A 1 91 ? -11.660 11.154 14.366 1.00 85.44 91 ARG A C 1
ATOM 666 O O . ARG A 1 91 ? -11.934 10.313 13.511 1.00 85.44 91 ARG A O 1
ATOM 673 N N . TYR A 1 92 ? -10.450 11.285 14.890 1.00 77.38 92 TYR A N 1
ATOM 674 C CA . TYR A 1 92 ? -9.360 10.368 14.592 1.00 77.38 92 TYR A CA 1
ATOM 675 C C . TYR A 1 92 ? -9.306 9.267 15.649 1.00 77.38 92 TYR A C 1
ATOM 677 O O . TYR A 1 92 ? -9.468 9.507 16.847 1.00 77.38 92 TYR A O 1
ATOM 685 N N . CYS A 1 93 ? -9.090 8.030 15.205 1.00 79.50 93 CYS A N 1
ATOM 686 C CA . CYS A 1 93 ? -8.952 6.897 16.111 1.00 79.50 93 CYS A CA 1
ATOM 687 C C . CYS A 1 93 ? -7.718 7.125 16.998 1.00 79.50 93 CYS A C 1
ATOM 689 O O . CYS A 1 93 ? -6.615 7.299 16.488 1.00 79.50 93 CYS A O 1
ATOM 691 N N . ARG A 1 94 ? -7.893 7.130 18.325 1.00 73.06 94 ARG A N 1
ATOM 692 C CA . ARG A 1 94 ? -6.799 7.340 19.297 1.00 73.06 94 ARG A CA 1
ATOM 693 C C . ARG A 1 94 ? -6.000 6.080 19.587 1.00 73.06 94 ARG A C 1
ATOM 695 O O . ARG A 1 94 ? -4.964 6.142 20.242 1.00 73.06 94 ARG A O 1
ATOM 702 N N . ARG A 1 95 ? -6.501 4.922 19.159 1.00 70.75 95 ARG A N 1
ATOM 703 C CA . ARG A 1 95 ? -5.758 3.677 19.284 1.00 70.75 95 ARG A CA 1
ATOM 704 C C . ARG A 1 95 ? -4.570 3.749 18.329 1.00 70.75 95 ARG A C 1
ATOM 706 O O . ARG A 1 95 ? -4.758 3.987 17.140 1.00 70.75 95 ARG A O 1
ATOM 713 N N . GLU A 1 96 ? -3.371 3.490 18.839 1.00 65.44 96 GLU A N 1
ATOM 714 C CA . GLU A 1 96 ? -2.196 3.235 18.008 1.00 65.44 96 GLU A CA 1
ATOM 715 C C . GLU A 1 96 ? -2.409 1.912 17.255 1.00 65.44 96 GLU A C 1
ATOM 717 O O . GLU A 1 96 ? -1.999 0.836 17.684 1.00 65.44 96 GLU A O 1
ATOM 722 N N . CYS A 1 97 ? -3.133 1.982 16.139 1.00 63.59 97 CYS A N 1
ATOM 723 C CA . CYS A 1 97 ? -3.343 0.877 15.204 1.00 63.59 97 CYS A CA 1
ATOM 724 C C . CYS A 1 97 ? -2.204 0.779 14.173 1.00 63.59 97 CYS A C 1
ATOM 726 O O . CYS A 1 97 ? -2.387 0.183 13.116 1.00 63.59 97 CYS A O 1
ATOM 728 N N . GLY A 1 98 ? -1.057 1.409 14.455 1.00 54.44 98 GLY A N 1
ATOM 729 C CA . GLY A 1 98 ? 0.113 1.432 13.581 1.00 54.44 98 GLY A CA 1
ATOM 730 C C . GLY A 1 98 ? 0.751 0.055 13.365 1.00 54.44 98 GLY A C 1
ATOM 731 O O . GLY A 1 98 ? 0.429 -0.922 14.045 1.00 54.44 98 GLY A O 1
ATOM 732 N N . GLU A 1 99 ? 1.681 0.024 12.409 1.00 50.94 99 GLU A N 1
ATOM 733 C CA . GLU A 1 99 ? 2.374 -1.121 11.790 1.00 50.94 99 GLU A CA 1
ATOM 734 C C . GLU A 1 99 ? 2.778 -2.275 12.727 1.00 50.94 99 GLU A C 1
ATOM 736 O O . GLU A 1 99 ? 2.845 -3.427 12.294 1.00 50.94 99 GLU A O 1
ATOM 741 N N . GLN A 1 100 ? 3.016 -1.988 14.010 1.00 52.97 100 GLN A N 1
ATOM 742 C CA . GLN A 1 100 ? 3.417 -2.952 15.032 1.00 52.97 100 GLN A CA 1
ATOM 743 C C . GLN A 1 100 ? 2.451 -4.148 15.139 1.00 52.97 100 GLN A C 1
ATOM 745 O O . GLN A 1 100 ? 2.909 -5.280 15.220 1.00 52.97 100 GLN A O 1
ATOM 750 N N . LYS A 1 101 ? 1.128 -3.944 15.047 1.00 50.38 101 LYS A N 1
ATOM 751 C CA . LYS A 1 101 ? 0.161 -5.044 15.250 1.00 50.38 101 LYS A CA 1
ATOM 752 C C . LYS A 1 101 ? -0.106 -5.924 14.032 1.00 50.38 101 LYS A C 1
ATOM 754 O O . LYS A 1 101 ? -0.531 -7.059 14.205 1.00 50.38 101 LYS A O 1
ATOM 759 N N . LEU A 1 102 ? 0.139 -5.446 12.812 1.00 49.50 102 LEU A N 1
ATOM 760 C CA . LEU A 1 102 ? 0.086 -6.314 11.627 1.00 49.50 102 LEU A CA 1
ATOM 761 C C . LEU A 1 102 ? 1.370 -7.143 11.484 1.00 49.50 102 LEU A C 1
ATOM 763 O O . LEU A 1 102 ? 1.308 -8.268 10.999 1.00 49.50 102 LEU A O 1
ATOM 767 N N . ARG A 1 103 ? 2.507 -6.636 11.987 1.00 49.06 103 ARG A N 1
ATOM 768 C CA . ARG A 1 103 ? 3.700 -7.461 12.238 1.00 49.06 103 ARG A CA 1
ATOM 769 C C . ARG A 1 103 ? 3.403 -8.544 13.284 1.00 49.06 103 ARG A C 1
ATOM 771 O O . ARG A 1 103 ? 3.671 -9.703 13.004 1.00 49.06 103 ARG A O 1
ATOM 778 N N . ASP A 1 104 ? 2.718 -8.208 14.382 1.00 51.22 104 ASP A N 1
ATOM 779 C CA . ASP A 1 104 ? 2.285 -9.202 15.382 1.00 51.22 104 ASP A CA 1
ATOM 780 C C . ASP A 1 104 ? 1.293 -10.247 14.812 1.00 51.22 104 ASP A C 1
ATOM 782 O O . ASP A 1 104 ? 1.338 -11.408 15.209 1.00 51.22 104 ASP A O 1
ATOM 786 N N . ILE A 1 105 ? 0.413 -9.869 13.870 1.00 49.81 105 ILE A N 1
ATOM 787 C CA . ILE A 1 105 ? -0.460 -10.817 13.140 1.00 49.81 105 ILE A CA 1
ATOM 788 C C . ILE A 1 105 ? 0.371 -11.744 12.237 1.00 49.81 105 ILE A C 1
ATOM 790 O O . ILE A 1 105 ? 0.111 -12.943 12.203 1.00 49.81 105 ILE A O 1
ATOM 794 N N . ASN A 1 106 ? 1.391 -11.220 11.549 1.00 47.25 106 ASN A N 1
ATOM 795 C CA . ASN A 1 106 ? 2.293 -12.026 10.718 1.00 47.25 106 ASN A CA 1
ATOM 796 C C . ASN A 1 106 ? 3.165 -12.991 11.549 1.00 47.25 106 ASN A C 1
ATOM 798 O O . ASN A 1 106 ? 3.419 -14.110 11.108 1.00 47.25 106 ASN A O 1
ATOM 802 N N . ASP A 1 107 ? 3.597 -12.590 12.749 1.00 49.03 107 ASP A N 1
ATOM 803 C CA . ASP A 1 107 ? 4.443 -13.409 13.632 1.00 49.03 107 ASP A CA 1
ATOM 804 C C . ASP A 1 107 ? 3.662 -14.521 14.363 1.00 49.03 107 ASP A C 1
ATOM 806 O O . ASP A 1 107 ? 4.264 -15.456 14.891 1.00 49.03 107 ASP A O 1
ATOM 810 N N . GLN A 1 108 ? 2.323 -14.464 14.379 1.00 44.72 108 GLN A N 1
ATOM 811 C CA . GLN A 1 108 ? 1.466 -15.518 14.943 1.00 44.72 108 GLN A CA 1
ATOM 812 C C . GLN A 1 108 ? 1.150 -16.669 13.968 1.00 44.72 108 GLN A C 1
ATOM 814 O O . GLN A 1 108 ? 0.547 -17.654 14.395 1.00 44.72 108 GLN A O 1
ATOM 819 N N . GLU A 1 109 ? 1.578 -16.594 12.701 1.00 39.72 109 GLU A N 1
ATOM 820 C CA . GLU A 1 109 ? 1.330 -17.635 11.683 1.00 39.72 109 GLU A CA 1
ATOM 821 C C . GLU A 1 109 ? 2.609 -18.244 11.068 1.00 39.72 109 GLU A C 1
ATOM 823 O O . GLU A 1 109 ? 2.549 -18.931 10.046 1.00 39.72 109 GLU A O 1
ATOM 828 N N . ALA A 1 110 ? 3.774 -18.050 11.697 1.00 30.38 110 ALA A N 1
ATOM 829 C CA . ALA A 1 110 ? 4.978 -18.824 11.386 1.00 30.38 110 ALA A CA 1
ATOM 830 C C . ALA A 1 110 ? 5.000 -20.128 12.223 1.00 30.38 110 ALA A C 1
ATOM 832 O O . ALA A 1 110 ? 4.880 -20.043 13.448 1.00 30.38 110 ALA A O 1
ATOM 833 N N . PRO A 1 111 ? 5.114 -21.322 11.603 1.00 37.84 111 PRO A N 1
ATOM 834 C CA . PRO A 1 111 ? 5.176 -22.600 12.319 1.00 37.84 111 PRO A CA 1
ATOM 835 C C . PRO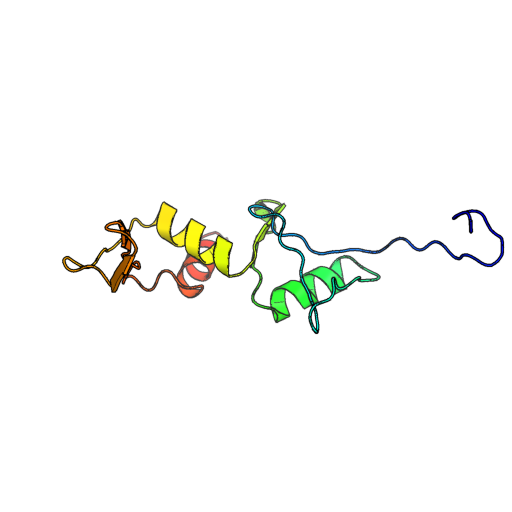 A 1 111 ? 6.452 -22.779 13.154 1.00 37.84 111 PRO A C 1
ATOM 837 O O . PRO A 1 111 ? 7.510 -22.227 12.771 1.00 37.84 111 PRO A O 1
#

Foldseek 3Di:
DDDCPPPVHDDDDWDWDAFPPPRDTDDDPPHTDTHNDPVVNVVVCVVQVWDQDPVVRGIHDQVVQLVVLCVVVDFDWDPAAPDADPNDGHTDGPDCSGPVVVVVVVVVPDD

Organism: Mycobacteroides chelonae (NCBI:txid1774)

Radius of gyration: 19.4 Å; chains: 1; bounding box: 35×45×58 Å

Sequence (111 aa):
MVSAHHPAVTVRTCFAINCSDCDETLEVEGAPVHFTSADDALSAARGADWMVVAALEVLLCPECVQQRACAALGHTWPDDPDAVIDGTELRYCRRECGEQKLRDINDQEAP

pLDDT: mean 81.11, std 15.31, range [30.38, 95.81]

Secondary structure (DSSP, 8-state):
---TTSTT------B--B-TTT-PBPEETTEE--BSSHHHHHHHHHHTT-EEEGGGTEEE-HHHHHHHHHHHH-----SS-SEEETTEEE----S--STHHHHHHHHTS--